Protein AF-A0A0F9CJ09-F1 (afdb_monomer_lite)

pLDDT: mean 89.64, std 8.66, range [60.78, 98.19]

Foldseek 3Di:
DDDDPFQWDWEQQPLQRWIWIAFLQVLWIWIQHPVVRDIDTDDFPDDTRDRAPVRGWDWYADNVVQWTWIDRPPDPDIDIGHPDDRDD

Structure (mmCIF, N/CA/C/O backbone):
data_AF-A0A0F9CJ09-F1
#
_entry.id   AF-A0A0F9CJ09-F1
#
loop_
_atom_site.group_PDB
_atom_site.id
_atom_site.type_symbol
_atom_site.label_atom_id
_atom_site.label_alt_id
_atom_site.label_comp_id
_atom_site.label_asym_id
_atom_site.label_entity_id
_atom_site.label_seq_id
_atom_site.pdbx_PDB_ins_code
_atom_site.Cartn_x
_atom_site.Cartn_y
_atom_site.Cartn_z
_atom_site.occupancy
_atom_site.B_iso_or_equiv
_atom_site.auth_seq_id
_atom_site.auth_comp_id
_atom_site.auth_asym_id
_atom_site.auth_atom_id
_atom_site.pdbx_PDB_model_num
ATOM 1 N N . PHE A 1 1 ? 3.937 13.161 3.640 1.00 81.50 1 PHE A N 1
ATOM 2 C CA . PHE A 1 1 ? 3.677 12.342 2.432 1.00 81.50 1 PHE A CA 1
ATOM 3 C C . PHE A 1 1 ? 3.309 13.287 1.284 1.00 81.50 1 PHE A C 1
ATOM 5 O O . PHE A 1 1 ? 2.832 14.370 1.597 1.00 81.50 1 PHE A O 1
ATOM 12 N N . LYS A 1 2 ? 3.537 12.957 0.001 1.00 82.56 2 LYS A N 1
ATOM 13 C CA . LYS A 1 2 ? 3.010 13.749 -1.137 1.00 82.56 2 LYS A CA 1
ATOM 14 C C . LYS A 1 2 ? 1.967 12.916 -1.890 1.00 82.56 2 LYS A C 1
ATOM 16 O O . LYS A 1 2 ? 2.294 12.273 -2.878 1.00 82.56 2 LYS A O 1
ATOM 21 N N . ALA A 1 3 ? 0.744 12.884 -1.362 1.00 86.81 3 ALA A N 1
ATOM 22 C CA . ALA A 1 3 ? -0.378 12.182 -1.983 1.00 86.81 3 ALA A CA 1
ATOM 23 C C . ALA A 1 3 ? -0.783 12.879 -3.291 1.00 86.81 3 ALA A C 1
ATOM 25 O O . ALA A 1 3 ? -0.821 14.109 -3.336 1.00 86.81 3 ALA A O 1
ATOM 26 N N . HIS A 1 4 ? -1.033 12.110 -4.351 1.00 88.06 4 HIS A N 1
ATOM 27 C CA . HIS A 1 4 ? -1.397 12.649 -5.661 1.00 88.06 4 HIS A CA 1
ATOM 28 C C . HIS A 1 4 ? -2.147 11.589 -6.466 1.00 88.06 4 HIS A C 1
ATOM 30 O O . HIS A 1 4 ? -1.607 10.517 -6.734 1.00 88.06 4 HIS A O 1
ATOM 36 N N . ASP A 1 5 ? -3.354 11.914 -6.906 1.00 85.25 5 ASP A N 1
ATOM 37 C CA . ASP A 1 5 ? -4.235 11.052 -7.708 1.00 85.25 5 ASP A CA 1
ATOM 38 C C . ASP A 1 5 ? -3.538 10.329 -8.883 1.00 85.25 5 ASP A C 1
ATOM 40 O O . ASP A 1 5 ? -3.724 9.132 -9.070 1.00 85.25 5 ASP A O 1
ATOM 44 N N . ALA A 1 6 ? -2.674 11.016 -9.634 1.00 84.62 6 ALA A N 1
ATOM 45 C CA . ALA A 1 6 ? -1.976 10.474 -10.797 1.00 84.62 6 ALA A CA 1
ATOM 46 C C . ALA A 1 6 ? -0.646 9.756 -10.491 1.00 84.62 6 ALA A C 1
ATOM 48 O O . ALA A 1 6 ? -0.026 9.210 -11.406 1.00 84.62 6 ALA A O 1
ATOM 49 N N . ARG A 1 7 ? -0.129 9.814 -9.254 1.00 86.25 7 ARG A N 1
ATOM 50 C CA . ARG A 1 7 ? 1.233 9.322 -8.931 1.00 86.25 7 ARG A CA 1
ATOM 51 C C . ARG A 1 7 ? 1.306 8.372 -7.747 1.00 86.25 7 ARG A C 1
ATOM 53 O O . ARG A 1 7 ? 2.277 7.625 -7.651 1.00 86.25 7 ARG A O 1
ATOM 60 N N . THR A 1 8 ? 0.323 8.404 -6.858 1.00 91.94 8 THR A N 1
ATOM 61 C CA . THR A 1 8 ? 0.237 7.488 -5.722 1.00 91.94 8 THR A CA 1
ATOM 62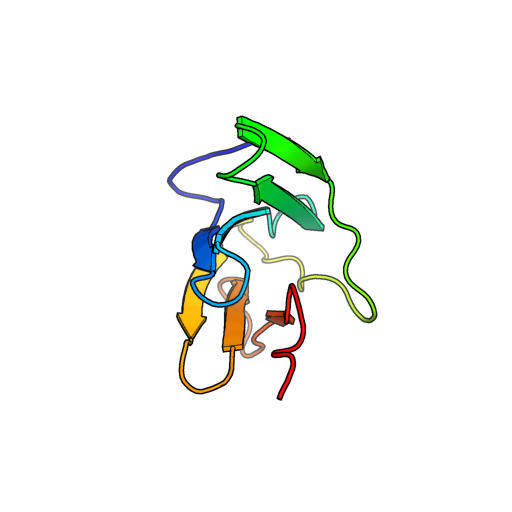 C C . THR A 1 8 ? -0.798 6.409 -5.977 1.00 91.94 8 THR A C 1
ATOM 64 O O . THR A 1 8 ? -1.814 6.659 -6.616 1.00 91.94 8 THR A O 1
ATOM 67 N N . VAL A 1 9 ? -0.551 5.218 -5.445 1.00 93.62 9 VAL A N 1
ATOM 68 C CA . VAL A 1 9 ? -1.520 4.121 -5.460 1.00 93.62 9 VAL A CA 1
ATOM 69 C C . VAL A 1 9 ? -2.256 4.129 -4.131 1.00 93.62 9 VAL A C 1
ATOM 71 O O . VAL A 1 9 ? -1.615 4.076 -3.083 1.00 93.62 9 VAL A O 1
ATOM 74 N N . PHE A 1 10 ? -3.583 4.189 -4.183 1.00 95.88 10 PHE A N 1
ATOM 75 C CA . PHE A 1 10 ? -4.450 4.124 -3.013 1.00 95.88 10 PHE A CA 1
ATOM 76 C C . PHE A 1 10 ? -5.367 2.909 -3.135 1.00 95.88 10 PHE A C 1
ATOM 78 O O . PHE A 1 10 ? -6.114 2.799 -4.106 1.00 95.88 10 PHE A O 1
ATOM 85 N N . ALA A 1 11 ? -5.275 1.974 -2.192 1.00 97.12 11 ALA A N 1
ATOM 86 C CA . ALA A 1 11 ? -6.035 0.729 -2.234 1.00 97.12 11 ALA A CA 1
ATOM 87 C C . ALA A 1 11 ? -6.471 0.296 -0.834 1.00 97.12 11 ALA A C 1
ATOM 89 O O . ALA A 1 11 ? -5.759 0.522 0.141 1.00 97.12 11 ALA A O 1
ATOM 90 N N . TYR A 1 12 ? -7.632 -0.347 -0.746 1.00 97.75 12 TYR A N 1
ATOM 91 C CA . TYR A 1 12 ? -8.133 -0.926 0.496 1.00 97.75 12 TYR A CA 1
ATOM 92 C C . TYR A 1 12 ? -7.602 -2.353 0.674 1.00 97.75 12 TYR A C 1
ATOM 94 O O . TYR A 1 12 ? -7.824 -3.213 -0.178 1.00 97.75 12 TYR A O 1
ATOM 102 N N . ASP A 1 13 ? -6.911 -2.595 1.785 1.00 96.88 13 ASP A N 1
ATOM 103 C CA . ASP A 1 13 ? -6.510 -3.919 2.247 1.00 96.88 13 ASP A CA 1
ATOM 104 C C . ASP A 1 13 ? -7.591 -4.464 3.185 1.00 96.88 13 ASP A C 1
ATOM 106 O O . ASP A 1 13 ? -7.618 -4.174 4.385 1.00 96.88 13 ASP A O 1
ATOM 110 N N . ARG A 1 14 ? -8.482 -5.287 2.624 1.00 93.31 14 ARG A N 1
ATOM 111 C CA . ARG A 1 14 ? -9.592 -5.902 3.372 1.00 93.31 14 ARG A CA 1
ATOM 112 C C . ARG A 1 14 ? -9.144 -6.847 4.485 1.00 93.31 14 ARG A C 1
ATOM 114 O O . ARG A 1 14 ? -9.945 -7.160 5.355 1.00 93.31 14 ARG A O 1
ATOM 121 N N . SER A 1 15 ? -7.913 -7.358 4.435 1.00 92.19 15 SER A N 1
ATOM 122 C CA . SER A 1 15 ? -7.402 -8.288 5.448 1.00 92.19 15 SER A CA 1
ATOM 123 C C . SER A 1 15 ? -6.935 -7.550 6.699 1.00 92.19 15 SER A C 1
ATOM 125 O O . SER A 1 15 ? -6.890 -8.126 7.783 1.00 92.19 15 SER A O 1
ATOM 127 N N . ALA A 1 16 ? -6.568 -6.277 6.547 1.00 93.06 16 ALA A N 1
ATOM 128 C CA . ALA A 1 16 ? -6.097 -5.421 7.627 1.00 93.06 16 ALA A CA 1
ATOM 129 C C . ALA A 1 16 ? -7.118 -4.361 8.068 1.00 93.06 16 ALA A C 1
ATOM 131 O O . ALA A 1 16 ? -6.815 -3.631 9.010 1.00 93.06 16 ALA A O 1
ATOM 132 N N . ASP A 1 17 ? -8.257 -4.269 7.376 1.00 94.31 17 ASP A N 1
ATOM 133 C CA . ASP A 1 17 ? -9.231 -3.176 7.471 1.00 94.31 17 ASP A CA 1
ATOM 134 C C . ASP A 1 17 ? -8.567 -1.787 7.429 1.00 94.31 17 ASP A C 1
ATOM 136 O O . ASP A 1 17 ? -8.754 -0.920 8.284 1.00 94.31 17 ASP A O 1
ATOM 140 N N . ALA A 1 18 ? -7.699 -1.601 6.433 1.00 97.12 18 ALA A N 1
ATOM 141 C CA . ALA A 1 18 ? -6.877 -0.408 6.303 1.00 97.12 18 ALA A CA 1
ATOM 142 C C . ALA A 1 18 ? -6.760 0.030 4.846 1.00 97.12 18 ALA A C 1
ATOM 144 O O . ALA A 1 18 ? -6.709 -0.794 3.932 1.00 97.12 18 ALA A O 1
ATOM 145 N N . PHE A 1 19 ? -6.635 1.333 4.616 1.00 98.19 19 PHE A N 1
ATOM 146 C CA . PHE A 1 19 ? -6.217 1.830 3.311 1.00 98.19 19 PHE A CA 1
ATOM 147 C C . PHE A 1 19 ? -4.701 1.966 3.247 1.00 98.19 19 PHE A C 1
ATOM 149 O O . PHE A 1 19 ? -4.073 2.499 4.157 1.00 98.19 19 PHE A O 1
ATOM 156 N N . LEU A 1 20 ? -4.106 1.534 2.143 1.00 97.44 20 LEU A N 1
ATOM 157 C CA . LEU A 1 20 ? -2.689 1.683 1.851 1.00 97.44 20 LEU A CA 1
ATOM 158 C C . LEU A 1 20 ? -2.494 2.784 0.814 1.00 97.44 20 LEU A C 1
ATOM 160 O O . LEU A 1 20 ? -3.145 2.785 -0.231 1.00 97.44 20 LEU A O 1
ATOM 164 N N . LEU A 1 21 ? -1.564 3.694 1.093 1.00 96.62 21 LEU A N 1
ATOM 165 C CA . LEU A 1 21 ? -1.138 4.747 0.181 1.00 96.62 21 LEU A CA 1
ATOM 166 C C . LEU A 1 21 ? 0.345 4.564 -0.141 1.00 96.62 21 LEU A C 1
ATOM 168 O O . LEU A 1 21 ? 1.206 4.808 0.706 1.00 96.62 21 LEU A O 1
ATOM 172 N N . ALA A 1 22 ? 0.644 4.145 -1.366 1.00 94.50 22 ALA A N 1
ATOM 173 C CA . ALA A 1 22 ? 2.004 3.976 -1.857 1.00 94.50 22 ALA A CA 1
ATOM 174 C C . ALA A 1 22 ? 2.424 5.162 -2.734 1.00 94.50 22 ALA A C 1
ATOM 176 O O . ALA A 1 22 ? 1.706 5.569 -3.647 1.00 94.50 22 ALA A O 1
ATOM 177 N N . ASP A 1 23 ? 3.620 5.687 -2.476 1.00 92.50 23 ASP A N 1
ATOM 178 C CA . ASP A 1 23 ? 4.310 6.700 -3.274 1.00 92.50 23 ASP A CA 1
ATOM 179 C C . ASP A 1 23 ? 5.588 6.083 -3.869 1.00 92.50 23 ASP A C 1
ATOM 181 O O . ASP A 1 23 ? 6.639 6.084 -3.215 1.00 92.50 23 ASP A O 1
ATOM 185 N N . PRO A 1 24 ? 5.529 5.558 -5.108 1.00 89.50 24 PRO A N 1
ATOM 186 C CA . PRO A 1 24 ? 6.687 4.955 -5.768 1.00 89.50 24 PRO A CA 1
ATOM 187 C C . PRO A 1 24 ? 7.807 5.955 -6.068 1.00 89.50 24 PRO A C 1
ATOM 189 O O . PRO A 1 24 ? 8.971 5.571 -6.154 1.00 89.50 24 PRO A O 1
ATOM 192 N N . LYS A 1 25 ? 7.489 7.251 -6.216 1.00 86.62 25 LYS A N 1
ATOM 193 C CA . LYS A 1 25 ? 8.497 8.301 -6.431 1.00 86.62 25 LYS A CA 1
ATOM 194 C C . LYS A 1 25 ? 9.337 8.508 -5.181 1.00 86.62 25 LYS A C 1
ATOM 196 O O . LYS A 1 25 ? 10.561 8.612 -5.267 1.00 86.62 25 LYS A O 1
ATOM 201 N N . GLY A 1 26 ? 8.658 8.647 -4.047 1.00 89.31 26 GLY A N 1
ATOM 202 C CA . GLY A 1 26 ? 9.268 8.861 -2.742 1.00 89.31 26 GLY A CA 1
ATOM 203 C C . GLY A 1 26 ? 9.780 7.582 -2.090 1.00 89.31 26 GLY A C 1
ATOM 204 O O . GLY A 1 26 ? 10.472 7.688 -1.082 1.00 89.31 26 GLY A O 1
ATOM 205 N N . ASN A 1 27 ? 9.443 6.413 -2.649 1.00 90.31 27 ASN A N 1
ATOM 206 C CA . ASN A 1 27 ? 9.618 5.099 -2.034 1.00 90.31 27 ASN A CA 1
ATOM 207 C C . ASN A 1 27 ? 9.051 5.072 -0.600 1.00 90.31 27 ASN A C 1
AT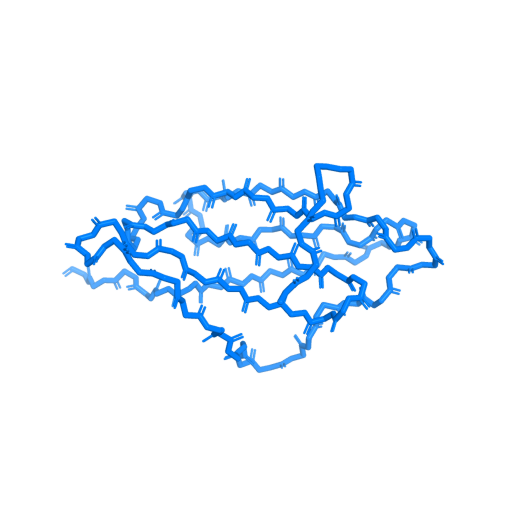OM 209 O O . ASN A 1 27 ? 9.741 4.731 0.359 1.00 90.31 27 ASN A O 1
ATOM 213 N N . LYS A 1 28 ? 7.802 5.531 -0.447 1.00 94.06 28 LYS A N 1
ATOM 214 C CA . LYS A 1 28 ? 7.110 5.638 0.846 1.00 94.06 28 LYS A CA 1
ATOM 215 C C . LYS A 1 28 ? 5.795 4.881 0.825 1.00 94.06 28 LYS A C 1
ATOM 217 O O . LYS A 1 28 ? 5.086 4.890 -0.178 1.00 94.06 28 LYS A O 1
ATOM 222 N N . LEU A 1 29 ? 5.446 4.308 1.967 1.00 95.69 29 LEU A N 1
ATOM 223 C CA . LEU A 1 29 ? 4.158 3.680 2.205 1.00 95.69 29 LEU A CA 1
ATOM 224 C C . LEU A 1 29 ? 3.540 4.264 3.477 1.00 95.69 29 LEU A C 1
ATOM 226 O O . LEU A 1 29 ? 4.233 4.511 4.466 1.00 95.69 29 LEU A O 1
ATOM 230 N N . ALA A 1 30 ? 2.238 4.504 3.443 1.00 97.25 30 ALA A N 1
ATOM 231 C CA . ALA A 1 30 ? 1.446 4.828 4.616 1.00 97.25 30 ALA A CA 1
ATOM 232 C C . ALA A 1 30 ? 0.218 3.919 4.675 1.00 97.25 30 ALA A C 1
ATOM 234 O O . ALA A 1 30 ? -0.275 3.471 3.639 1.00 97.25 30 ALA A O 1
ATOM 235 N N . ALA A 1 31 ? -0.262 3.666 5.886 1.00 97.88 31 ALA A N 1
ATOM 236 C CA . ALA A 1 31 ? -1.514 2.973 6.133 1.00 97.88 31 ALA A CA 1
ATOM 237 C C . ALA A 1 31 ? -2.451 3.891 6.917 1.00 97.88 31 ALA A C 1
ATOM 239 O O . ALA A 1 31 ? -2.013 4.571 7.849 1.00 97.88 31 ALA A O 1
ATOM 240 N N . PHE A 1 32 ? -3.719 3.897 6.537 1.00 97.94 32 PHE A N 1
ATOM 241 C CA . PHE A 1 32 ? -4.806 4.509 7.277 1.00 97.94 32 PHE A CA 1
ATOM 242 C C . PHE A 1 32 ? -5.635 3.408 7.918 1.00 97.94 32 PHE A C 1
ATOM 244 O O . PHE A 1 32 ? -6.211 2.577 7.216 1.00 97.94 32 PHE A O 1
ATOM 251 N N . ASP A 1 33 ? -5.648 3.388 9.242 1.00 95.81 33 ASP A N 1
ATOM 252 C CA . ASP A 1 33 ? -6.391 2.419 10.034 1.00 95.81 33 ASP A CA 1
ATOM 253 C C . ASP A 1 33 ? -7.806 2.956 10.284 1.00 95.81 33 ASP A C 1
ATOM 255 O O . ASP A 1 33 ? -7.967 4.039 10.856 1.00 95.81 33 ASP A O 1
ATOM 259 N N . LEU A 1 34 ? -8.823 2.212 9.840 1.00 94.44 34 LEU A N 1
ATOM 260 C CA . LEU A 1 34 ? -10.221 2.638 9.939 1.00 94.44 34 LEU A CA 1
ATOM 261 C C . LEU A 1 34 ? -10.757 2.613 11.371 1.00 94.44 34 LEU A C 1
ATOM 263 O O . LEU A 1 34 ? -11.608 3.430 11.712 1.00 94.44 34 LEU A O 1
ATOM 267 N N . SER A 1 35 ? -10.234 1.730 12.221 1.00 94.06 35 SER A N 1
ATOM 268 C CA . 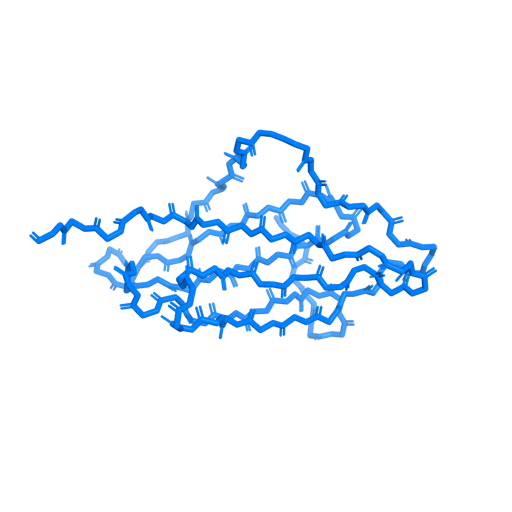SER A 1 35 ? -10.678 1.608 13.612 1.00 94.06 35 SER A CA 1
ATOM 269 C C . SER A 1 35 ? -10.234 2.793 14.466 1.00 94.06 35 SER A C 1
ATOM 271 O O . SER A 1 35 ? -10.965 3.250 15.342 1.00 94.06 35 SER A O 1
ATOM 273 N N . THR A 1 36 ? -9.041 3.319 14.188 1.00 95.88 36 THR A N 1
ATOM 274 C CA . THR A 1 36 ? -8.466 4.451 14.929 1.00 95.88 36 THR A CA 1
ATOM 275 C C . THR A 1 36 ? -8.622 5.781 14.203 1.00 95.88 36 THR A C 1
ATOM 277 O O . THR A 1 36 ? -8.380 6.823 14.806 1.00 95.88 36 THR A O 1
ATOM 280 N N . ASN A 1 37 ? -9.027 5.767 12.928 1.00 96.62 37 ASN A N 1
ATOM 281 C CA . ASN A 1 37 ? -9.104 6.948 12.069 1.00 96.62 37 ASN A CA 1
ATOM 282 C C . ASN A 1 37 ? -7.757 7.700 11.994 1.00 96.62 37 ASN A C 1
ATOM 284 O O . ASN A 1 37 ? -7.702 8.931 12.042 1.00 96.62 37 ASN A O 1
ATOM 288 N N . THR A 1 38 ? -6.645 6.959 11.914 1.00 97.31 38 THR A N 1
ATOM 289 C CA . THR A 1 38 ? -5.294 7.539 11.923 1.00 97.31 38 THR A CA 1
ATOM 290 C C . THR A 1 38 ? -4.427 7.055 10.771 1.00 97.31 38 THR A C 1
ATOM 292 O O . THR A 1 38 ? -4.515 5.917 10.312 1.00 97.31 38 THR A O 1
ATOM 295 N N . TRP A 1 39 ? -3.540 7.942 10.318 1.00 97.31 39 TRP A N 1
ATOM 296 C CA . TRP A 1 39 ? -2.477 7.616 9.376 1.00 97.31 39 TRP A CA 1
ATOM 297 C C . TRP A 1 39 ? -1.192 7.257 10.113 1.00 97.31 39 TRP A C 1
ATOM 299 O O . TRP A 1 39 ? -0.776 7.960 11.033 1.00 97.31 39 TRP A O 1
ATOM 309 N N . ARG A 1 40 ? -0.488 6.240 9.619 1.00 96.62 40 ARG A N 1
ATOM 310 C CA . ARG A 1 40 ? 0.882 5.927 10.033 1.00 96.62 40 ARG A CA 1
ATOM 311 C C . ARG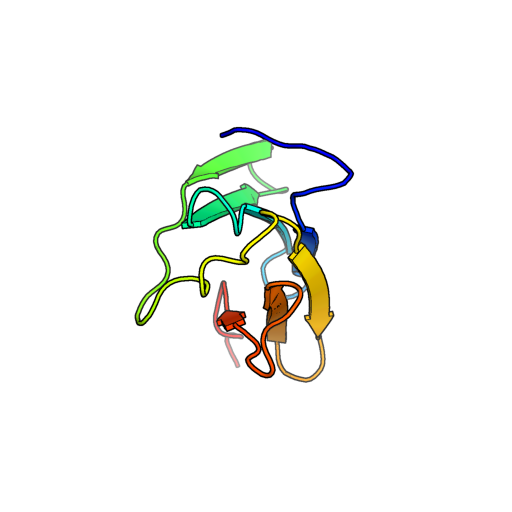 A 1 40 ? 1.778 5.664 8.836 1.00 96.62 40 ARG A C 1
ATOM 313 O O . ARG A 1 40 ? 1.355 5.073 7.843 1.00 96.62 40 ARG A O 1
ATOM 320 N N . LEU A 1 41 ? 3.035 6.086 8.945 1.00 96.75 41 LEU A N 1
ATOM 321 C CA . LEU A 1 41 ? 4.064 5.656 8.005 1.00 96.75 41 LEU A CA 1
ATOM 322 C C . LEU A 1 41 ? 4.373 4.180 8.238 1.00 96.75 41 LEU A C 1
ATOM 324 O O . LEU A 1 41 ? 4.383 3.700 9.372 1.00 96.75 41 LEU A O 1
ATOM 328 N N . VAL A 1 42 ? 4.618 3.475 7.145 1.00 95.88 42 VAL A N 1
ATOM 329 C CA . VAL A 1 42 ? 4.944 2.058 7.150 1.00 95.88 42 VAL A CA 1
ATOM 330 C C . VAL A 1 42 ? 6.293 1.894 6.474 1.00 95.88 42 VAL A C 1
ATOM 332 O O . VAL A 1 42 ? 6.498 2.388 5.366 1.00 95.88 42 VAL A O 1
ATOM 335 N N . THR A 1 43 ? 7.197 1.194 7.149 1.00 94.56 43 THR A N 1
ATOM 336 C CA . THR A 1 43 ? 8.475 0.764 6.585 1.00 94.56 43 THR A CA 1
ATOM 337 C C . THR A 1 43 ? 8.305 -0.685 6.144 1.00 94.56 43 THR A C 1
ATOM 339 O O . THR A 1 43 ? 8.145 -1.543 7.009 1.00 94.56 43 THR A O 1
ATOM 342 N N . PRO A 1 44 ? 8.261 -0.972 4.833 1.00 93.00 44 PRO A N 1
ATOM 343 C CA . PRO A 1 44 ? 8.195 -2.343 4.351 1.00 93.00 44 PRO A CA 1
ATOM 344 C C . PRO A 1 44 ? 9.479 -3.103 4.674 1.00 93.00 44 PRO A C 1
ATOM 346 O O . PRO A 1 44 ? 10.572 -2.551 4.537 1.00 93.00 44 PRO A O 1
ATOM 349 N N . ASP A 1 45 ? 9.344 -4.379 5.019 1.00 91.31 45 ASP A N 1
ATOM 350 C CA . ASP A 1 45 ? 10.482 -5.291 5.051 1.00 91.31 45 ASP A CA 1
ATOM 351 C C . ASP A 1 45 ? 10.943 -5.623 3.623 1.00 91.31 45 ASP A C 1
ATOM 353 O O . ASP A 1 45 ? 10.130 -5.802 2.711 1.00 91.31 45 ASP A O 1
ATOM 357 N N . GLY A 1 46 ? 12.258 -5.756 3.435 1.00 89.62 46 GLY A N 1
ATOM 358 C CA . GLY A 1 46 ? 12.861 -6.121 2.152 1.00 89.62 46 GLY A CA 1
ATOM 359 C C . GLY A 1 46 ? 13.072 -4.943 1.188 1.00 89.62 46 GLY A C 1
ATOM 360 O O . GLY A 1 46 ? 13.132 -3.784 1.606 1.00 89.62 46 GLY A O 1
ATOM 361 N N . PRO A 1 47 ? 13.265 -5.220 -0.117 1.00 89.81 47 PRO A N 1
ATOM 362 C CA . PRO A 1 47 ? 13.510 -4.178 -1.106 1.00 89.81 47 PRO A CA 1
ATOM 363 C C . PRO A 1 47 ? 12.324 -3.216 -1.231 1.00 89.81 47 PRO A C 1
ATOM 365 O O . PRO A 1 47 ? 11.168 -3.632 -1.331 1.00 89.81 47 PRO A O 1
ATOM 368 N N . GLY A 1 48 ? 12.620 -1.918 -1.289 1.00 89.62 48 GLY A N 1
ATOM 369 C CA . GLY A 1 48 ? 11.612 -0.894 -1.556 1.00 89.62 48 GLY A CA 1
ATOM 370 C C . GLY A 1 48 ? 11.056 -0.952 -2.982 1.00 89.62 48 GLY A C 1
ATOM 371 O O . GLY A 1 48 ? 11.519 -1.715 -3.835 1.00 89.62 48 GLY A O 1
ATOM 372 N N . MET A 1 49 ? 10.076 -0.093 -3.254 1.00 89.50 49 MET A N 1
ATOM 373 C CA . MET A 1 49 ? 9.510 0.053 -4.592 1.00 89.50 49 MET A CA 1
ATOM 374 C C . MET A 1 49 ? 10.609 0.468 -5.585 1.00 89.50 49 MET A C 1
ATOM 376 O O . MET A 1 49 ? 11.338 1.431 -5.320 1.00 89.50 49 MET A O 1
ATOM 380 N N . PRO A 1 50 ? 10.731 -0.197 -6.749 1.00 82.12 50 PRO A N 1
ATOM 381 C CA . PRO A 1 50 ? 11.612 0.266 -7.813 1.00 82.12 50 PRO A CA 1
ATOM 382 C C . PRO A 1 50 ? 11.247 1.700 -8.199 1.00 82.12 50 PRO A C 1
ATOM 384 O O . PRO A 1 50 ? 10.073 2.006 -8.390 1.00 82.12 50 PRO A O 1
ATOM 387 N N . LYS A 1 51 ? 12.226 2.594 -8.335 1.00 77.50 51 LYS A N 1
ATOM 388 C CA . LYS A 1 51 ? 11.953 3.990 -8.695 1.00 77.50 51 LYS A CA 1
ATOM 389 C C . LYS A 1 51 ? 11.587 4.086 -10.186 1.00 77.50 51 LYS A C 1
ATOM 391 O O . LYS A 1 51 ? 12.437 3.763 -11.016 1.00 77.50 51 LYS A O 1
ATOM 396 N N . PRO A 1 52 ? 10.374 4.537 -10.562 1.00 71.81 52 PRO A N 1
ATOM 397 C CA . PRO A 1 52 ? 10.019 4.662 -11.970 1.00 71.81 52 PRO A CA 1
ATOM 398 C C . PRO A 1 52 ? 10.684 5.897 -12.605 1.00 71.81 52 PRO A C 1
ATOM 400 O O . PRO A 1 52 ? 10.762 6.936 -11.939 1.00 71.81 52 PRO A O 1
ATOM 403 N N . PRO A 1 53 ? 11.071 5.853 -13.898 1.00 71.50 53 PRO A N 1
ATOM 404 C CA . PRO A 1 53 ? 11.684 6.989 -14.599 1.00 71.50 53 PRO A CA 1
ATOM 405 C C . PRO A 1 53 ? 10.829 8.263 -14.552 1.00 71.50 53 PRO A C 1
ATOM 407 O O . PRO A 1 53 ? 11.346 9.361 -14.375 1.00 71.50 53 PRO A O 1
ATOM 410 N N . TYR A 1 54 ? 9.502 8.109 -14.617 1.00 72.94 54 TYR A N 1
ATOM 411 C CA . TYR A 1 54 ? 8.546 9.223 -14.628 1.00 72.94 54 TYR A CA 1
ATOM 412 C C . TYR A 1 54 ? 7.723 9.343 -13.351 1.00 72.94 54 TYR A C 1
ATOM 414 O O . TYR A 1 54 ? 6.763 10.108 -13.313 1.00 72.94 54 TYR A O 1
ATOM 422 N N . CYS A 1 55 ? 8.108 8.636 -12.283 1.00 67.00 55 CYS A N 1
ATOM 423 C CA . CYS A 1 55 ? 7.472 8.806 -10.978 1.00 67.00 55 CYS A CA 1
ATOM 424 C C . CYS A 1 55 ? 5.954 8.496 -10.964 1.00 67.00 55 CYS A C 1
ATOM 426 O O . CYS A 1 55 ? 5.223 9.094 -10.177 1.00 67.00 55 CYS A O 1
ATOM 428 N N . VAL A 1 56 ? 5.494 7.597 -11.844 1.00 72.62 56 VAL A N 1
ATOM 429 C CA . VAL A 1 56 ? 4.100 7.133 -11.939 1.00 72.62 56 VAL A CA 1
ATOM 430 C C . VAL A 1 56 ? 4.027 5.679 -11.482 1.00 72.62 56 VAL A C 1
ATOM 432 O O . VAL A 1 56 ? 4.859 4.859 -11.884 1.00 72.62 56 VAL A O 1
ATOM 435 N N . GLY A 1 57 ? 3.034 5.369 -10.652 1.00 78.75 57 GLY A N 1
ATOM 436 C CA . GLY A 1 57 ? 2.702 4.011 -10.239 1.00 78.75 57 GLY A CA 1
ATOM 437 C C . GLY A 1 57 ? 1.289 3.637 -10.649 1.00 78.75 57 GLY A C 1
ATOM 438 O O . GLY A 1 57 ? 0.387 4.467 -10.584 1.00 78.75 57 GLY A O 1
ATOM 439 N N . LYS A 1 58 ? 1.096 2.381 -11.040 1.00 87.69 58 LYS A N 1
ATOM 440 C CA . LYS A 1 58 ? -0.225 1.752 -11.140 1.00 87.69 58 LYS A CA 1
ATOM 441 C C . LYS A 1 58 ? -0.273 0.631 -10.121 1.00 87.69 58 LYS A C 1
ATOM 443 O O . LYS A 1 58 ? 0.731 -0.049 -9.926 1.00 87.69 58 LYS A O 1
ATOM 448 N N . GLY A 1 59 ? -1.407 0.411 -9.481 1.00 92.25 59 GLY A N 1
ATOM 449 C CA . GLY A 1 59 ? -1.486 -0.664 -8.511 1.00 92.25 59 GLY A CA 1
ATOM 450 C C . GLY A 1 59 ? -2.891 -0.947 -8.036 1.00 92.25 59 GLY A C 1
ATOM 451 O O . GLY A 1 59 ? -3.818 -0.188 -8.307 1.00 92.25 59 GLY A O 1
ATOM 452 N N . TYR A 1 60 ? -3.020 -2.076 -7.361 1.00 95.75 60 TYR A N 1
ATOM 453 C CA . TYR A 1 60 ? -4.269 -2.594 -6.827 1.00 95.75 60 TYR A CA 1
ATOM 454 C C . TYR A 1 60 ? -3.967 -3.503 -5.636 1.00 95.75 60 TYR A C 1
ATOM 456 O O . TYR A 1 60 ? -2.826 -3.923 -5.433 1.00 95.75 60 TYR A O 1
ATOM 464 N N . TYR A 1 61 ? -4.992 -3.803 -4.848 1.00 97.75 61 TYR A N 1
ATOM 465 C CA 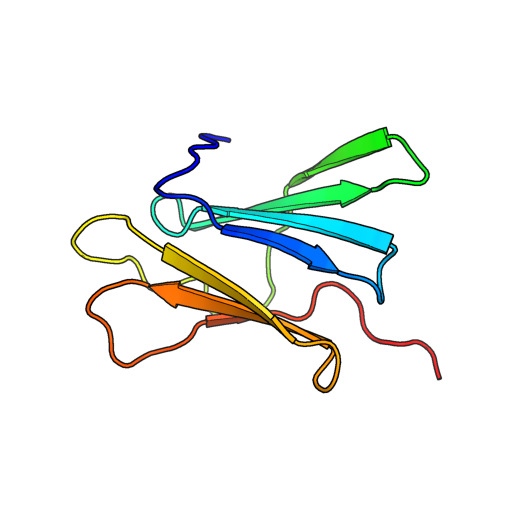. TYR A 1 61 ? -4.915 -4.830 -3.818 1.00 97.75 61 TYR A CA 1
ATOM 466 C C . TYR A 1 61 ? -5.455 -6.155 -4.366 1.00 97.75 61 TYR A C 1
ATOM 468 O O . TYR A 1 61 ? -6.563 -6.193 -4.901 1.00 97.75 61 TYR A O 1
ATOM 476 N N . ASP A 1 62 ? -4.676 -7.226 -4.233 1.00 97.06 62 ASP A N 1
ATOM 477 C CA . ASP A 1 62 ? -5.072 -8.589 -4.581 1.00 97.06 62 ASP A CA 1
ATOM 478 C C . ASP A 1 62 ? -5.523 -9.345 -3.317 1.00 97.06 62 ASP A C 1
ATOM 480 O O . ASP A 1 62 ? -4.678 -9.717 -2.491 1.00 97.06 62 ASP A O 1
ATOM 484 N N . PRO A 1 63 ? -6.833 -9.610 -3.147 1.00 94.50 63 PRO A N 1
ATOM 485 C CA . PRO A 1 63 ? -7.342 -10.319 -1.980 1.00 94.50 63 PRO A CA 1
ATOM 486 C C . PRO A 1 63 ? -7.009 -11.814 -1.975 1.00 94.50 63 PRO A C 1
ATOM 488 O O . PRO A 1 63 ? -6.941 -12.391 -0.894 1.00 94.50 63 PRO A O 1
ATOM 491 N N . ALA A 1 64 ? -6.790 -12.448 -3.132 1.00 95.12 64 ALA A N 1
ATOM 492 C CA . ALA A 1 64 ? -6.484 -13.878 -3.197 1.00 95.12 64 ALA A CA 1
ATOM 493 C C . ALA A 1 64 ? -5.089 -14.168 -2.629 1.00 95.12 64 ALA A C 1
ATOM 495 O O . ALA A 1 64 ? -4.878 -15.168 -1.946 1.00 95.12 64 ALA A O 1
ATOM 496 N N . HIS A 1 65 ? -4.148 -13.252 -2.860 1.00 95.56 65 HIS A N 1
ATOM 497 C CA . HIS A 1 65 ? -2.782 -13.354 -2.349 1.00 95.56 65 HIS A CA 1
ATOM 498 C C . HIS A 1 65 ? -2.545 -12.515 -1.079 1.00 95.56 65 HIS A C 1
ATOM 500 O O . HIS A 1 65 ? -1.516 -12.691 -0.413 1.00 95.56 65 HIS A O 1
ATOM 506 N N . ASN A 1 66 ? -3.496 -11.647 -0.708 1.00 96.62 66 ASN A N 1
ATOM 507 C CA . ASN A 1 66 ? -3.402 -10.653 0.367 1.00 96.62 66 ASN A CA 1
ATOM 508 C C . ASN A 1 66 ? -2.126 -9.800 0.226 1.00 96.62 66 ASN A C 1
ATOM 510 O O . ASN A 1 66 ? -1.218 -9.838 1.062 1.00 96.62 66 ASN A O 1
ATOM 514 N N . VAL A 1 67 ? -2.031 -9.085 -0.897 1.00 97.00 67 VAL A N 1
ATOM 515 C CA . VAL A 1 67 ? -0.909 -8.189 -1.208 1.00 97.00 67 VAL A CA 1
ATOM 516 C C . VAL A 1 67 ? -1.372 -6.927 -1.931 1.00 97.00 67 VAL A C 1
ATOM 518 O O . VAL A 1 67 ? -2.257 -6.956 -2.781 1.00 97.00 67 VAL A O 1
ATOM 521 N N . LEU A 1 68 ? -0.710 -5.813 -1.640 1.00 96.94 68 LEU A N 1
ATOM 522 C CA . LEU A 1 68 ? -0.675 -4.642 -2.501 1.00 96.94 68 LEU A CA 1
ATOM 523 C C . LEU A 1 68 ? 0.312 -4.898 -3.642 1.00 96.94 68 LEU A C 1
ATOM 525 O O . LEU A 1 68 ? 1.478 -5.218 -3.404 1.00 96.94 68 LEU A O 1
ATOM 529 N N . VAL A 1 69 ? -0.148 -4.710 -4.872 1.00 95.75 69 VAL A N 1
ATOM 530 C CA . VAL A 1 69 ? 0.651 -4.832 -6.089 1.00 95.75 69 VAL A CA 1
ATOM 531 C C . VAL A 1 69 ? 0.870 -3.440 -6.665 1.00 95.75 69 VAL A C 1
ATOM 533 O O . VAL A 1 69 ? -0.087 -2.722 -6.951 1.00 95.75 69 VAL A O 1
ATOM 536 N N . VAL A 1 70 ? 2.129 -3.060 -6.867 1.00 93.44 70 VAL A N 1
ATOM 537 C CA . VAL A 1 70 ? 2.519 -1.778 -7.460 1.00 93.44 70 VAL A CA 1
ATOM 538 C C . VAL A 1 70 ? 3.432 -2.037 -8.650 1.00 93.44 70 VAL A C 1
ATOM 540 O O . VAL A 1 70 ? 4.547 -2.538 -8.511 1.00 93.44 70 VAL A O 1
ATOM 543 N N . GLN A 1 71 ? 2.976 -1.655 -9.837 1.00 88.25 71 GLN A N 1
ATOM 544 C CA . GLN A 1 71 ? 3.841 -1.470 -10.988 1.00 88.25 71 GLN A CA 1
ATOM 545 C C . GLN A 1 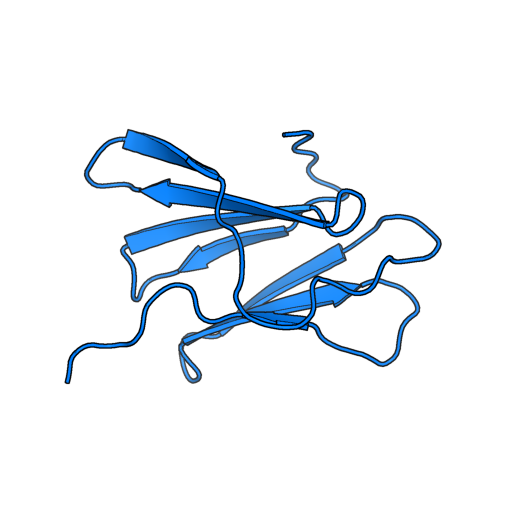71 ? 4.464 -0.078 -10.905 1.00 88.25 71 GLN A C 1
ATOM 547 O O . GLN A 1 71 ? 3.768 0.938 -11.002 1.00 88.25 71 GLN A O 1
ATOM 552 N N . SER A 1 72 ? 5.787 -0.022 -10.828 1.00 76.81 72 SER A N 1
ATOM 553 C CA . SER A 1 72 ? 6.510 1.197 -11.175 1.00 76.81 72 SER A CA 1
ATOM 554 C C . SER A 1 72 ? 6.547 1.307 -12.695 1.00 76.81 72 SER A C 1
ATOM 556 O O . SER A 1 72 ? 7.082 0.422 -13.368 1.00 76.81 72 SER A O 1
ATOM 558 N N . ALA A 1 73 ? 5.926 2.357 -13.240 1.00 70.44 73 ALA A N 1
ATOM 559 C CA . ALA A 1 73 ? 5.759 2.523 -14.680 1.00 70.44 73 ALA A CA 1
ATOM 560 C C . ALA A 1 73 ? 7.095 2.388 -15.431 1.00 70.44 73 ALA A C 1
ATOM 562 O O . ALA A 1 73 ? 8.135 2.839 -14.947 1.00 70.44 73 ALA A O 1
ATOM 563 N N . TYR A 1 74 ? 7.039 1.809 -16.634 1.00 73.50 74 TYR A N 1
ATOM 564 C CA . TYR A 1 74 ? 8.193 1.581 -17.518 1.00 73.50 74 TYR A CA 1
ATOM 565 C C . TYR A 1 74 ? 9.261 0.628 -16.958 1.00 73.50 74 TYR A C 1
ATOM 567 O O . TYR A 1 74 ? 10.388 0.606 -17.446 1.00 73.50 74 TYR A O 1
ATOM 575 N N . THR A 1 75 ? 8.910 -0.193 -15.964 1.00 75.94 75 THR A N 1
ATOM 576 C CA . THR A 1 75 ? 9.722 -1.341 -15.548 1.00 75.94 75 THR A CA 1
ATOM 577 C C . THR A 1 75 ? 8.945 -2.641 -15.789 1.00 75.94 75 THR A C 1
ATOM 579 O O . THR A 1 75 ? 7.720 -2.643 -15.640 1.00 75.94 75 THR A O 1
ATOM 582 N N . PRO A 1 76 ? 9.622 -3.761 -16.110 1.00 82.06 76 PRO A N 1
ATOM 583 C CA . PRO A 1 76 ? 8.981 -5.075 -16.170 1.00 82.06 76 PRO A CA 1
ATOM 584 C C . PRO A 1 76 ? 8.756 -5.681 -14.773 1.00 82.06 76 PRO A C 1
ATOM 586 O O . PRO A 1 76 ? 8.343 -6.831 -14.660 1.00 82.06 76 PRO A O 1
ATOM 589 N N . ARG A 1 77 ? 9.088 -4.954 -13.697 1.00 83.44 77 ARG A N 1
ATOM 590 C CA . ARG A 1 77 ? 9.063 -5.463 -12.327 1.00 83.44 77 ARG A CA 1
ATOM 591 C C . ARG A 1 77 ? 7.832 -4.956 -11.591 1.00 83.44 77 ARG A C 1
ATOM 593 O O . ARG A 1 77 ? 7.453 -3.791 -11.696 1.00 83.44 77 ARG A O 1
ATOM 600 N N . MET A 1 78 ? 7.271 -5.844 -10.785 1.00 90.00 78 MET A N 1
ATOM 601 C CA . MET A 1 78 ? 6.212 -5.530 -9.838 1.00 90.00 78 MET A CA 1
ATOM 602 C C . MET A 1 78 ? 6.816 -5.486 -8.442 1.00 90.00 78 MET A C 1
ATOM 604 O O . MET A 1 78 ? 7.633 -6.337 -8.086 1.00 90.00 78 MET A O 1
ATOM 608 N N . TRP A 1 79 ? 6.414 -4.501 -7.653 1.00 93.19 79 TRP A N 1
ATOM 609 C CA . TRP A 1 79 ? 6.626 -4.521 -6.218 1.00 93.19 79 TRP A CA 1
ATOM 610 C C . TRP A 1 79 ? 5.369 -5.075 -5.559 1.00 93.19 79 TRP A C 1
ATOM 612 O O . TRP A 1 79 ? 4.262 -4.618 -5.845 1.00 93.19 79 TRP A O 1
ATOM 622 N N . VAL A 1 80 ? 5.544 -6.083 -4.713 1.00 94.94 80 VAL A N 1
ATOM 623 C CA . VAL A 1 80 ? 4.451 -6.741 -4.001 1.00 94.94 80 VAL A CA 1
ATOM 624 C C . VAL A 1 80 ? 4.691 -6.620 -2.511 1.00 94.94 80 VAL A C 1
ATOM 626 O O . VAL A 1 80 ? 5.804 -6.832 -2.034 1.00 94.94 80 VAL A O 1
ATOM 629 N N . TYR A 1 81 ? 3.646 -6.262 -1.778 1.00 96.06 81 TYR A N 1
ATOM 630 C CA . TYR A 1 81 ? 3.755 -5.976 -0.359 1.00 96.06 81 TYR A CA 1
ATOM 631 C C . TYR A 1 81 ? 2.562 -6.512 0.415 1.00 96.06 81 TYR A C 1
ATOM 633 O O . TYR A 1 81 ? 1.414 -6.249 0.073 1.00 96.06 81 TYR A O 1
ATOM 641 N N . ARG A 1 82 ? 2.838 -7.236 1.497 1.00 96.31 82 ARG A N 1
ATOM 642 C CA . ARG A 1 82 ? 1.830 -7.758 2.420 1.00 96.31 82 ARG A CA 1
ATOM 643 C C . ARG A 1 82 ? 1.823 -6.893 3.674 1.00 96.31 82 ARG A C 1
ATOM 645 O O . ARG A 1 82 ? 2.812 -6.889 4.399 1.00 96.31 82 ARG A O 1
ATOM 652 N N . HIS A 1 83 ? 0.724 -6.187 3.946 1.00 95.31 83 HIS A N 1
ATOM 653 C CA . HIS A 1 83 ? 0.667 -5.282 5.096 1.00 95.31 83 HIS A CA 1
ATOM 654 C C . HIS A 1 83 ? 0.554 -6.009 6.434 1.00 95.31 83 HIS A C 1
ATOM 656 O O . HIS A 1 83 ? 1.280 -5.701 7.380 1.00 95.31 83 HIS A O 1
ATOM 662 N N . LYS A 1 84 ? -0.367 -6.970 6.508 1.00 91.75 84 LYS A N 1
ATOM 663 C CA . LYS A 1 84 ? -0.539 -7.873 7.642 1.00 91.75 84 LYS A CA 1
ATOM 664 C C . LYS A 1 84 ? -0.708 -9.293 7.117 1.00 91.75 84 LYS A C 1
ATOM 666 O O . LYS A 1 84 ? -1.303 -9.520 6.062 1.00 91.75 84 LYS A O 1
ATOM 671 N N . LYS A 1 85 ? -0.160 -10.265 7.846 1.00 87.06 85 LYS A N 1
ATOM 672 C CA . LYS A 1 85 ? -0.485 -11.673 7.605 1.00 87.06 85 LYS A CA 1
ATOM 673 C C . LYS A 1 85 ? -1.924 -11.922 8.046 1.00 87.06 85 LYS A C 1
ATOM 675 O O . LYS A 1 85 ? -2.367 -11.344 9.034 1.00 87.06 85 LYS A O 1
ATOM 680 N N . LEU A 1 86 ? -2.617 -12.791 7.315 1.00 79.12 86 LEU A N 1
ATOM 681 C CA . LEU A 1 86 ? -3.854 -13.373 7.818 1.00 79.12 86 LEU A CA 1
ATOM 682 C C . LEU A 1 86 ? -3.501 -14.197 9.058 1.00 79.12 86 LEU A C 1
ATOM 684 O O . LEU A 1 86 ? -2.519 -14.944 9.038 1.00 79.12 86 LEU A O 1
ATOM 688 N N . ILE A 1 87 ? -4.261 -14.013 10.130 1.00 69.12 87 ILE A N 1
ATOM 689 C CA . ILE A 1 87 ? -4.246 -14.940 11.259 1.00 69.12 87 ILE A CA 1
ATOM 690 C C . ILE A 1 87 ? -5.163 -16.101 10.834 1.00 69.12 87 ILE A C 1
ATOM 692 O O . ILE A 1 87 ? -6.259 -15.799 10.355 1.00 69.12 87 ILE A O 1
ATOM 696 N N . PRO A 1 88 ? -4.703 -17.367 10.891 1.00 60.78 88 PRO A N 1
ATOM 697 C CA . PRO A 1 88 ? -5.519 -18.531 10.541 1.00 60.78 88 PRO A CA 1
ATOM 698 C C . PRO A 1 88 ? -6.831 -18.610 11.320 1.00 60.78 88 PRO A C 1
ATOM 700 O O . PRO A 1 88 ? -6.830 -18.204 12.506 1.00 60.78 88 PRO A O 1
#

Sequence (88 aa):
FKAHDARTVFAYDRSADAFLLADPKGNKLAAFDLSTNTWRLVTPDGPGMPKPPYCVGKGYYDPAHNVLVVQSAYTPRMWVYRHKKLIP

Secondary structure (DSSP, 8-state):
----TTTSEEEEETTTTEEEEEETTTTEEEEEETTTTEEEEE--SSS-PPPPTT--EEEEEETTTTEEEEEETT-S-EEEE-SSPPP-

Radius of gyration: 12.37 Å; chains: 1; bounding box: 24×32×32 Å

Organism: NCBI:txid412755